Protein AF-A0A7T0FZI7-F1 (afdb_monomer_lite)

pLDDT: mean 76.84, std 19.92, range [39.0, 96.81]

Organism: NCBI:txid2705533

InterPro domains:
  IPR019251 Domain of unknown function DUF2231, transmembrane [PF09990] (32-148)

Structure (mmCIF, N/CA/C/O backbone):
data_AF-A0A7T0FZI7-F1
#
_entry.id   AF-A0A7T0FZI7-F1
#
loop_
_atom_site.group_PDB
_atom_site.id
_atom_site.type_symbol
_atom_site.label_atom_id
_atom_site.label_alt_id
_atom_site.label_comp_id
_atom_site.label_asym_id
_atom_site.label_entity_id
_atom_site.label_seq_id
_atom_site.pdbx_PDB_ins_code
_atom_site.Cartn_x
_atom_site.Cartn_y
_atom_site.Cartn_z
_atom_site.occupancy
_atom_site.B_iso_or_equiv
_atom_site.auth_seq_id
_atom_site.auth_comp_id
_atom_site.auth_asym_id
_atom_site.auth_atom_id
_atom_site.pdbx_PDB_model_num
ATOM 1 N N . MET A 1 1 ? 91.177 -6.922 -35.808 1.00 41.47 1 MET A N 1
ATOM 2 C CA . MET A 1 1 ? 90.555 -5.786 -35.100 1.00 41.47 1 MET A CA 1
ATOM 3 C C . MET A 1 1 ? 89.104 -5.708 -35.552 1.00 41.47 1 MET A C 1
ATOM 5 O O . MET A 1 1 ? 88.872 -5.479 -36.727 1.00 41.47 1 MET A O 1
ATOM 9 N N . ALA A 1 2 ? 88.187 -6.000 -34.623 1.00 39.00 2 ALA A N 1
ATOM 10 C CA . ALA A 1 2 ? 86.734 -5.785 -34.673 1.00 39.00 2 ALA A CA 1
A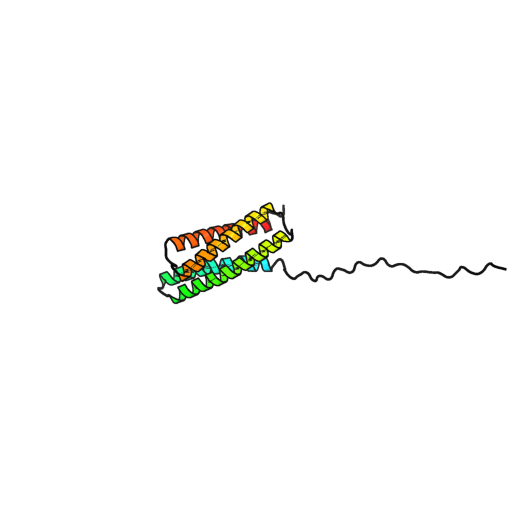TOM 11 C C . ALA A 1 2 ? 85.882 -6.551 -35.718 1.00 39.00 2 ALA A C 1
ATOM 13 O O . ALA A 1 2 ? 85.306 -5.962 -36.622 1.00 39.00 2 ALA A O 1
ATOM 14 N N . LEU A 1 3 ? 85.706 -7.858 -35.501 1.00 42.12 3 LEU A N 1
ATOM 15 C CA . LEU A 1 3 ? 84.497 -8.608 -35.887 1.00 42.12 3 LEU A CA 1
ATOM 16 C C . LEU A 1 3 ? 84.153 -9.563 -34.732 1.00 42.12 3 LEU A C 1
ATOM 18 O O . LEU A 1 3 ? 84.395 -10.761 -34.793 1.00 42.12 3 LEU A O 1
ATOM 22 N N . SER A 1 4 ? 83.722 -8.995 -33.609 1.00 49.00 4 SER A N 1
ATOM 23 C CA . SER A 1 4 ? 83.135 -9.716 -32.474 1.00 49.00 4 SER A CA 1
ATOM 24 C C . SER A 1 4 ? 82.637 -8.670 -31.489 1.00 49.00 4 SER A C 1
ATOM 26 O O . SER A 1 4 ? 83.467 -8.035 -30.847 1.00 49.00 4 SER A O 1
ATOM 28 N N . LEU A 1 5 ? 81.322 -8.428 -31.480 1.00 46.19 5 LEU A N 1
ATOM 29 C CA . LEU A 1 5 ? 80.504 -7.878 -30.386 1.00 46.19 5 LEU A CA 1
ATOM 30 C C . LEU A 1 5 ? 79.198 -7.324 -30.975 1.00 46.19 5 LEU A C 1
ATOM 32 O O . LEU A 1 5 ? 79.062 -6.117 -31.132 1.00 46.19 5 LEU A O 1
ATOM 36 N N . TYR A 1 6 ? 78.252 -8.202 -31.323 1.00 39.59 6 TYR A N 1
ATOM 37 C CA . TYR A 1 6 ? 76.817 -7.923 -31.137 1.00 39.59 6 TYR A CA 1
ATOM 38 C C . TYR A 1 6 ? 75.976 -9.195 -31.342 1.00 39.59 6 TYR A C 1
ATOM 40 O O . TYR A 1 6 ? 75.075 -9.263 -32.172 1.00 39.59 6 TYR A O 1
ATOM 48 N N . SER A 1 7 ? 76.312 -10.248 -30.601 1.00 42.75 7 SER A N 1
ATOM 49 C CA . SER A 1 7 ? 75.484 -11.448 -30.467 1.00 42.75 7 SER A CA 1
ATOM 50 C C . SER A 1 7 ? 75.156 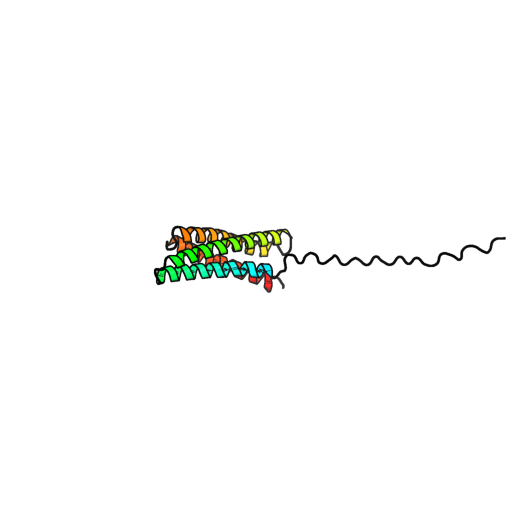-11.641 -28.992 1.00 42.75 7 SER A C 1
ATOM 52 O O . SER A 1 7 ? 75.619 -12.589 -28.372 1.00 42.75 7 SER A O 1
ATOM 54 N N . ASP A 1 8 ? 74.437 -10.683 -28.417 1.00 48.88 8 ASP A N 1
ATOM 55 C CA . ASP A 1 8 ? 73.781 -10.872 -27.127 1.00 48.88 8 ASP A CA 1
ATOM 56 C C . ASP A 1 8 ? 72.719 -9.787 -26.953 1.00 48.88 8 ASP A C 1
ATOM 58 O O . ASP A 1 8 ? 73.021 -8.677 -26.539 1.00 48.88 8 ASP A O 1
ATOM 62 N N . PHE A 1 9 ? 71.494 -10.071 -27.391 1.00 41.56 9 PHE A N 1
ATOM 63 C CA . PHE A 1 9 ? 70.263 -9.563 -26.772 1.00 41.56 9 PHE A CA 1
ATOM 64 C C . PHE A 1 9 ? 69.084 -10.345 -27.359 1.00 41.56 9 PHE A C 1
ATOM 66 O O . PHE A 1 9 ? 68.238 -9.855 -28.107 1.00 41.56 9 PHE A O 1
ATOM 73 N N . ALA A 1 10 ? 69.088 -11.641 -27.059 1.00 43.69 10 ALA A N 1
ATOM 74 C CA . ALA A 1 10 ? 67.935 -12.492 -27.252 1.00 43.69 10 ALA A CA 1
ATOM 75 C C . ALA A 1 10 ? 66.848 -12.111 -26.234 1.00 43.69 10 ALA A C 1
ATOM 77 O O . ALA A 1 10 ? 67.076 -12.135 -25.030 1.00 43.69 10 ALA A O 1
ATOM 78 N N . GLY A 1 11 ? 65.651 -11.821 -26.742 1.00 47.97 11 GLY A N 1
ATOM 79 C CA . GLY A 1 11 ? 64.399 -12.216 -26.102 1.00 47.97 11 GLY A CA 1
ATOM 80 C C . GLY A 1 11 ? 63.993 -11.490 -24.820 1.00 47.97 11 GLY A C 1
ATOM 81 O O . GLY A 1 11 ? 64.044 -12.064 -23.739 1.00 47.97 11 GLY A O 1
ATOM 82 N N . HIS A 1 12 ? 63.359 -10.328 -24.970 1.00 39.72 12 HIS A N 1
ATOM 83 C CA . HIS A 1 12 ? 62.251 -9.964 -24.087 1.00 39.72 12 HIS A CA 1
ATOM 84 C C . HIS A 1 12 ? 60.976 -9.803 -24.911 1.00 39.72 12 HIS A C 1
ATOM 86 O O . HIS A 1 12 ? 60.665 -8.742 -25.440 1.00 39.72 12 HIS A O 1
ATOM 92 N N . HIS A 1 13 ? 60.245 -10.914 -25.027 1.00 44.44 13 HIS A N 1
ATOM 93 C CA . HIS A 1 13 ? 58.829 -10.903 -25.361 1.00 44.44 13 HIS A CA 1
ATOM 94 C C . HIS A 1 13 ? 58.096 -10.055 -24.316 1.00 44.44 13 HIS A C 1
ATOM 96 O O . HIS A 1 13 ? 57.890 -10.504 -23.186 1.00 44.44 13 HIS A O 1
ATOM 102 N N . GLU A 1 14 ? 57.663 -8.853 -24.689 1.00 42.94 14 GLU A N 1
ATOM 103 C CA . GLU A 1 14 ? 56.543 -8.217 -24.005 1.00 42.94 14 GLU A CA 1
ATOM 104 C C . GLU A 1 14 ? 55.319 -9.108 -24.227 1.00 42.94 14 GLU A C 1
ATOM 106 O O . GLU A 1 14 ? 54.706 -9.136 -25.294 1.00 42.94 14 GLU A O 1
ATOM 111 N N . LYS A 1 15 ? 54.994 -9.914 -23.213 1.00 42.97 15 LYS A N 1
ATOM 112 C CA . LYS A 1 15 ? 53.688 -10.558 -23.138 1.00 42.97 15 LYS A CA 1
ATOM 113 C C . LYS A 1 15 ? 52.636 -9.443 -23.156 1.00 42.97 15 LYS A C 1
ATOM 115 O O . LYS A 1 15 ? 52.750 -8.526 -22.338 1.00 42.97 15 LYS A O 1
ATOM 120 N N . PRO A 1 16 ? 51.602 -9.519 -24.011 1.00 42.03 16 PRO A N 1
ATOM 121 C CA . PRO A 1 16 ? 50.469 -8.616 -23.890 1.00 42.03 16 PRO A CA 1
ATOM 122 C C . PRO A 1 16 ? 49.928 -8.732 -22.464 1.00 42.03 16 PRO A C 1
ATOM 124 O O . PRO A 1 16 ? 49.753 -9.846 -21.956 1.00 42.03 16 PRO A O 1
ATOM 127 N N . ARG A 1 17 ? 49.714 -7.590 -21.795 1.00 44.41 17 ARG A N 1
ATOM 128 C CA . ARG A 1 17 ? 48.989 -7.550 -20.522 1.00 44.41 17 ARG A CA 1
ATOM 129 C C . ARG A 1 17 ? 47.646 -8.214 -20.768 1.00 44.41 17 ARG A C 1
ATOM 131 O O . ARG A 1 17 ? 46.771 -7.628 -21.393 1.00 44.41 17 ARG A O 1
ATOM 138 N N . THR A 1 18 ? 47.501 -9.439 -20.282 1.00 46.62 18 THR A N 1
ATOM 139 C CA . THR A 1 18 ? 46.200 -10.039 -20.043 1.00 46.62 18 THR A CA 1
ATOM 140 C C . THR A 1 18 ? 45.452 -9.066 -19.154 1.00 46.62 18 THR A C 1
ATOM 142 O O . THR A 1 18 ? 45.854 -8.848 -18.007 1.00 46.62 18 THR A O 1
ATOM 145 N N . GLU A 1 19 ? 44.432 -8.435 -19.727 1.00 50.03 19 GLU A N 1
ATOM 146 C CA . GLU A 1 19 ? 43.397 -7.722 -19.002 1.00 50.03 19 GLU A CA 1
ATOM 147 C C . GLU A 1 19 ? 43.043 -8.571 -17.786 1.00 50.03 19 GLU A C 1
ATOM 149 O O . GLU A 1 19 ? 42.631 -9.728 -17.909 1.00 50.03 19 GLU A O 1
ATOM 154 N N . GLN A 1 20 ? 43.314 -8.039 -16.595 1.00 45.50 20 GLN A N 1
ATOM 155 C CA . GLN A 1 20 ? 42.810 -8.677 -15.397 1.00 45.50 20 GLN A CA 1
ATOM 156 C C . GLN A 1 20 ? 41.291 -8.725 -15.551 1.00 45.50 20 GLN A C 1
ATOM 158 O O . GLN A 1 20 ? 40.695 -7.675 -15.811 1.00 45.50 20 GLN A O 1
ATOM 163 N N . PRO A 1 21 ? 40.647 -9.898 -15.419 1.00 45.91 21 PRO A N 1
ATOM 164 C CA . PRO A 1 21 ? 39.203 -9.928 -15.359 1.00 45.91 21 PRO A CA 1
ATOM 165 C C . PRO A 1 21 ? 38.828 -9.065 -14.163 1.00 45.91 21 PRO A C 1
ATOM 167 O O . PRO A 1 21 ? 39.213 -9.369 -13.032 1.00 45.91 21 PRO A O 1
ATOM 170 N N . VAL A 1 22 ? 38.146 -7.953 -14.438 1.00 51.84 22 VAL A N 1
ATOM 171 C CA . VAL A 1 22 ? 37.553 -7.092 -13.421 1.00 51.84 22 VAL A CA 1
ATOM 172 C C . VAL A 1 22 ? 36.851 -8.026 -12.447 1.00 51.84 22 VAL A C 1
ATOM 174 O O . VAL A 1 22 ? 35.917 -8.741 -12.821 1.00 51.84 22 VAL A O 1
ATOM 177 N N . SER A 1 23 ? 37.393 -8.102 -11.228 1.00 45.41 23 SER A N 1
ATOM 178 C CA . SER A 1 23 ? 36.831 -8.913 -10.160 1.00 45.41 23 SER A CA 1
ATOM 179 C C . SER A 1 23 ? 35.350 -8.594 -10.096 1.00 45.41 23 SER A C 1
ATOM 181 O O . SER A 1 23 ? 34.965 -7.429 -10.002 1.00 45.41 23 SER A O 1
ATOM 183 N N . LYS A 1 24 ? 34.542 -9.649 -10.193 1.00 49.59 24 LYS A N 1
ATOM 184 C CA . LYS A 1 24 ? 33.077 -9.695 -10.240 1.00 49.59 24 LYS A CA 1
ATOM 185 C C . LYS A 1 24 ? 32.445 -9.208 -8.923 1.00 49.59 24 LYS A C 1
ATOM 187 O O . LYS A 1 24 ? 31.509 -9.808 -8.408 1.00 49.59 24 LYS A O 1
ATOM 192 N N . THR A 1 25 ? 32.949 -8.121 -8.352 1.00 49.12 25 THR A N 1
ATOM 193 C CA . THR A 1 25 ? 32.514 -7.507 -7.095 1.00 49.12 25 THR A CA 1
ATOM 194 C C . THR A 1 25 ? 31.323 -6.570 -7.323 1.00 49.12 25 THR A C 1
ATOM 196 O O . THR A 1 25 ? 31.191 -5.534 -6.684 1.00 49.12 25 THR A O 1
ATOM 199 N N . GLN A 1 26 ? 30.424 -6.933 -8.239 1.00 43.88 26 GLN A N 1
ATOM 200 C CA . GLN A 1 26 ? 29.155 -6.233 -8.428 1.00 43.88 26 GLN A CA 1
ATOM 201 C C . GLN A 1 26 ? 28.023 -7.230 -8.715 1.00 43.88 26 GLN A C 1
ATOM 203 O O . GLN A 1 26 ? 27.242 -7.094 -9.644 1.00 43.88 26 GLN A O 1
ATOM 208 N N . MET A 1 27 ? 27.933 -8.265 -7.877 1.00 44.81 27 MET A N 1
ATOM 209 C CA . MET A 1 27 ? 26.693 -9.014 -7.635 1.00 44.81 27 MET A CA 1
ATOM 210 C C . MET A 1 27 ? 26.096 -8.593 -6.280 1.00 44.81 27 MET A C 1
ATOM 212 O O . MET A 1 27 ? 25.801 -9.437 -5.443 1.00 44.81 27 MET A O 1
ATOM 216 N N . ILE A 1 28 ? 25.971 -7.284 -6.024 1.00 44.28 28 ILE A N 1
ATOM 217 C CA . ILE A 1 28 ? 25.387 -6.742 -4.772 1.00 44.28 28 ILE A CA 1
ATOM 218 C C . ILE A 1 28 ? 23.975 -6.161 -5.005 1.00 44.28 28 ILE A C 1
ATOM 220 O O . ILE A 1 28 ? 23.411 -5.471 -4.167 1.00 44.28 28 ILE A O 1
ATOM 224 N N . SER A 1 29 ? 23.354 -6.488 -6.135 1.00 42.75 29 SER A N 1
ATOM 225 C CA . SER A 1 29 ? 21.906 -6.374 -6.331 1.00 42.75 29 SER A CA 1
ATOM 226 C C . SER A 1 29 ? 21.498 -7.304 -7.465 1.00 42.75 29 SER A C 1
ATOM 228 O O . SER A 1 29 ? 21.265 -6.921 -8.607 1.00 42.75 29 SER A O 1
ATOM 230 N N . THR A 1 30 ? 21.480 -8.590 -7.140 1.00 45.41 30 THR A N 1
ATOM 231 C CA . THR A 1 30 ? 20.984 -9.652 -8.005 1.00 45.41 30 THR A CA 1
ATOM 232 C C . THR A 1 30 ? 19.597 -9.261 -8.555 1.00 45.41 30 THR A C 1
ATOM 234 O O . THR A 1 30 ? 18.744 -8.839 -7.765 1.00 45.41 30 THR A O 1
ATOM 237 N N . PRO A 1 31 ? 19.305 -9.470 -9.855 1.00 49.62 31 PRO A N 1
ATOM 238 C CA . PRO A 1 31 ? 17.972 -9.291 -10.456 1.00 49.62 31 PRO A CA 1
ATOM 239 C C . PRO A 1 31 ? 16.843 -10.077 -9.759 1.00 49.62 31 PRO A C 1
ATOM 241 O O . PRO A 1 31 ? 15.678 -9.944 -10.114 1.00 49.62 31 PRO A O 1
ATOM 244 N N . SER A 1 32 ? 17.178 -10.907 -8.768 1.00 48.69 32 SER A N 1
ATOM 245 C CA . SER A 1 32 ? 16.279 -11.710 -7.945 1.00 48.69 32 SER A CA 1
ATOM 246 C C . SER A 1 32 ? 15.759 -11.023 -6.672 1.00 48.69 32 SER A C 1
ATOM 248 O O . SER A 1 32 ? 14.775 -11.506 -6.114 1.00 48.69 32 SER A O 1
ATOM 250 N N . LEU A 1 33 ? 16.323 -9.892 -6.222 1.00 53.38 33 LEU A N 1
ATOM 251 C CA . LEU A 1 33 ? 15.760 -9.140 -5.081 1.00 53.38 33 LEU A CA 1
ATOM 252 C C . LEU A 1 33 ? 14.547 -8.285 -5.480 1.00 53.38 33 LEU A C 1
ATOM 254 O O . LEU A 1 33 ? 13.596 -8.164 -4.709 1.00 53.38 33 LEU A O 1
ATOM 258 N N . HIS A 1 34 ? 14.541 -7.733 -6.695 1.00 53.56 34 HIS A N 1
ATOM 259 C CA . HIS A 1 34 ? 13.473 -6.850 -7.174 1.00 53.56 34 HIS A CA 1
ATOM 260 C C . HIS A 1 34 ? 12.102 -7.557 -7.305 1.00 53.56 34 HIS A C 1
ATOM 262 O O . HIS A 1 34 ? 11.103 -7.000 -6.843 1.00 53.56 34 HIS A O 1
ATOM 268 N N . PRO A 1 35 ? 12.013 -8.817 -7.792 1.00 55.22 35 PRO A N 1
ATOM 269 C CA . PRO A 1 35 ? 10.777 -9.593 -7.727 1.00 55.22 35 PRO A CA 1
ATOM 270 C C . PRO A 1 35 ? 10.328 -9.851 -6.283 1.00 55.22 35 PRO A C 1
ATOM 272 O O . PRO A 1 35 ? 9.139 -9.745 -5.994 1.00 55.22 35 PRO A O 1
ATOM 275 N N . PHE A 1 36 ? 11.252 -10.133 -5.358 1.00 54.12 36 PHE A N 1
ATOM 276 C CA . PHE A 1 36 ? 10.911 -10.424 -3.961 1.00 54.12 36 PHE A CA 1
ATOM 277 C C . PHE A 1 36 ? 10.291 -9.203 -3.261 1.00 54.12 36 PHE A C 1
ATOM 279 O O . PHE A 1 36 ? 9.242 -9.316 -2.625 1.00 54.12 36 PHE A O 1
ATOM 286 N N . PHE A 1 37 ? 10.865 -8.013 -3.468 1.00 57.78 37 PHE A N 1
ATOM 287 C CA . PHE A 1 37 ? 10.313 -6.755 -2.953 1.00 57.78 37 PHE A CA 1
ATOM 288 C C . PHE A 1 37 ? 9.047 -6.282 -3.670 1.00 57.78 37 PHE A C 1
ATOM 290 O O . PHE A 1 37 ? 8.317 -5.481 -3.104 1.00 57.78 37 PHE A O 1
ATOM 297 N N . SER A 1 38 ? 8.750 -6.783 -4.869 1.00 62.56 38 SER A N 1
ATOM 298 C CA . SER A 1 38 ? 7.532 -6.406 -5.601 1.00 62.56 38 SER A CA 1
ATOM 299 C C . SER A 1 38 ? 6.319 -7.258 -5.209 1.00 62.56 38 SER A C 1
ATOM 301 O O . SER A 1 38 ? 5.199 -6.756 -5.142 1.00 62.56 38 SER A O 1
ATOM 303 N N . HIS A 1 39 ? 6.519 -8.542 -4.891 1.00 71.25 39 HIS A N 1
ATOM 304 C CA . HIS A 1 39 ? 5.426 -9.443 -4.490 1.00 71.25 39 HIS A CA 1
ATOM 305 C C . HIS A 1 39 ? 5.087 -9.335 -2.997 1.00 71.25 39 HIS A C 1
ATOM 307 O O . HIS A 1 39 ? 3.949 -9.577 -2.593 1.00 71.25 39 HIS A O 1
ATOM 313 N N . PHE A 1 40 ? 6.061 -8.958 -2.166 1.00 81.06 40 PHE A N 1
ATOM 314 C CA . PHE A 1 40 ? 5.887 -8.880 -0.718 1.00 81.06 40 PHE A CA 1
ATOM 315 C C . PHE A 1 40 ? 4.874 -7.801 -0.265 1.00 81.06 40 PHE A C 1
ATOM 317 O O . PHE A 1 40 ? 3.966 -8.142 0.498 1.00 81.06 40 PHE A O 1
ATOM 324 N N . PRO A 1 41 ? 4.905 -6.550 -0.772 1.00 82.50 41 PRO A N 1
ATOM 325 C CA . PRO A 1 41 ? 3.863 -5.561 -0.495 1.00 82.50 41 PRO A CA 1
ATOM 326 C C . PRO A 1 41 ? 2.485 -6.000 -0.988 1.00 82.50 41 PRO A C 1
ATOM 328 O O . PRO A 1 41 ? 1.485 -5.756 -0.317 1.00 82.50 41 PRO A O 1
ATOM 331 N N . LEU A 1 42 ? 2.440 -6.703 -2.126 1.00 86.00 42 LEU A N 1
ATOM 332 C CA . LEU A 1 42 ? 1.215 -7.255 -2.703 1.00 86.00 42 LEU A CA 1
ATOM 333 C C . LEU A 1 42 ? 0.509 -8.188 -1.716 1.00 86.00 42 LEU A C 1
ATOM 335 O O . LEU A 1 42 ? -0.671 -8.023 -1.397 1.00 86.00 42 LEU A O 1
ATOM 339 N N . ALA A 1 43 ? 1.270 -9.161 -1.215 1.00 89.19 43 ALA A N 1
ATOM 340 C CA . ALA A 1 43 ? 0.783 -10.169 -0.291 1.00 89.19 43 ALA A CA 1
ATOM 341 C C . ALA A 1 43 ? 0.345 -9.538 1.036 1.00 89.19 43 ALA A C 1
ATOM 343 O O . ALA A 1 43 ? -0.703 -9.899 1.576 1.00 89.19 43 ALA A O 1
ATOM 344 N N . LEU A 1 44 ? 1.105 -8.562 1.540 1.00 91.56 44 LEU A N 1
ATOM 345 C CA . LEU A 1 44 ? 0.769 -7.849 2.771 1.00 91.56 44 LEU A CA 1
ATOM 346 C C . LEU A 1 44 ? -0.494 -6.998 2.626 1.00 91.56 44 LEU A C 1
ATOM 348 O O . LEU A 1 44 ? -1.312 -6.984 3.550 1.00 91.56 44 LEU A O 1
ATOM 352 N N . PHE A 1 45 ? -0.701 -6.351 1.477 1.00 93.06 45 PHE A N 1
ATOM 353 C CA . PHE A 1 45 ? -1.908 -5.566 1.230 1.00 93.06 45 PHE A CA 1
ATOM 354 C C . PHE A 1 45 ? -3.149 -6.456 1.182 1.00 93.06 45 PHE A C 1
ATOM 356 O O . PHE A 1 45 ? -4.108 -6.233 1.925 1.00 93.06 45 PHE A O 1
ATOM 363 N N . ILE A 1 46 ? -3.112 -7.511 0.362 1.00 93.12 46 ILE A N 1
ATOM 364 C CA . ILE A 1 46 ? -4.223 -8.464 0.232 1.00 93.12 46 ILE A CA 1
ATOM 365 C C . ILE A 1 46 ? -4.493 -9.142 1.581 1.00 93.12 46 ILE A C 1
ATOM 367 O O . ILE A 1 46 ? -5.643 -9.208 2.022 1.00 93.12 46 ILE A O 1
ATOM 371 N N . GLY A 1 47 ? -3.443 -9.572 2.284 1.00 93.62 47 GLY A N 1
ATOM 372 C CA . GLY A 1 47 ? -3.549 -10.130 3.630 1.00 93.62 47 GLY A CA 1
ATOM 373 C C . GLY A 1 47 ? -4.190 -9.154 4.620 1.00 93.62 47 GLY A C 1
ATOM 374 O O . GLY A 1 47 ? -5.067 -9.549 5.386 1.00 93.62 47 GLY A O 1
ATOM 375 N N . GLY A 1 48 ? -3.821 -7.870 4.577 1.00 93.50 48 GLY A N 1
ATOM 376 C CA . GLY A 1 48 ? -4.437 -6.814 5.386 1.00 93.50 48 GLY A CA 1
ATOM 377 C C . GLY A 1 48 ? -5.939 -6.658 5.119 1.00 93.50 48 GLY A C 1
ATOM 378 O O . GLY A 1 48 ? -6.733 -6.600 6.061 1.00 93.50 48 GLY A O 1
ATOM 379 N N . ILE A 1 49 ? -6.361 -6.678 3.851 1.00 94.94 49 ILE A N 1
ATOM 380 C CA . ILE A 1 49 ? -7.783 -6.619 3.471 1.00 94.94 49 ILE A CA 1
ATOM 381 C C . ILE A 1 49 ? -8.551 -7.846 3.974 1.00 94.94 49 ILE A C 1
ATOM 383 O O . ILE A 1 49 ? -9.630 -7.702 4.556 1.00 94.94 49 ILE A O 1
ATOM 387 N N . VAL A 1 50 ? -7.989 -9.046 3.808 1.00 95.06 50 VAL A N 1
ATOM 388 C CA . VAL A 1 50 ? -8.592 -10.291 4.310 1.00 95.06 50 VAL A CA 1
ATOM 389 C C . VAL A 1 50 ? -8.731 -10.249 5.832 1.00 95.06 50 VAL A C 1
ATOM 391 O O . VAL A 1 50 ? -9.786 -10.603 6.363 1.00 95.06 50 VAL A O 1
ATOM 394 N N . LEU A 1 51 ? -7.716 -9.762 6.548 1.00 94.75 51 LEU A N 1
ATOM 395 C CA . LEU A 1 51 ? -7.766 -9.610 8.002 1.00 94.75 51 LEU A CA 1
ATOM 396 C C . LEU A 1 51 ? -8.815 -8.582 8.446 1.00 94.75 51 LEU A C 1
ATOM 398 O O . LEU A 1 51 ? -9.549 -8.861 9.394 1.00 94.75 51 LEU A O 1
ATOM 402 N N . LEU A 1 52 ? -8.962 -7.445 7.753 1.00 93.31 52 LEU A N 1
ATOM 403 C CA . LEU A 1 52 ? -10.050 -6.491 8.018 1.00 93.31 52 LEU A CA 1
ATOM 404 C C . LEU A 1 52 ? -11.427 -7.124 7.787 1.00 93.31 52 LEU A C 1
ATOM 406 O O . LEU A 1 52 ? -12.343 -6.940 8.594 1.00 93.31 52 LEU A O 1
ATOM 410 N N . PHE A 1 53 ? -11.577 -7.902 6.715 1.00 93.12 53 PHE A N 1
ATOM 411 C CA . PHE A 1 53 ? -12.821 -8.608 6.424 1.00 93.12 53 PHE A CA 1
ATOM 412 C C . PHE A 1 53 ? -13.155 -9.641 7.510 1.00 93.12 53 PHE A C 1
ATOM 414 O O . PHE A 1 53 ? -14.272 -9.653 8.033 1.00 93.12 53 PHE A O 1
ATOM 421 N N . LEU A 1 54 ? -12.182 -10.465 7.912 1.00 92.56 54 LEU A N 1
ATOM 422 C CA . LEU A 1 54 ? -12.346 -11.445 8.988 1.00 92.56 54 LEU A CA 1
ATOM 423 C C . LEU A 1 54 ? -12.563 -10.780 10.349 1.00 92.56 54 LEU A C 1
ATOM 425 O O . LEU A 1 54 ? -13.331 -11.301 11.158 1.00 92.56 54 LEU A O 1
ATOM 429 N N . SER A 1 55 ? -11.932 -9.632 10.604 1.00 93.50 55 SER A N 1
ATOM 430 C CA . SER A 1 55 ? -12.154 -8.844 11.817 1.00 93.50 55 SER A CA 1
ATOM 431 C C . SER A 1 55 ? -13.607 -8.396 11.918 1.00 93.50 55 SER A C 1
ATOM 433 O O . SER A 1 55 ? -14.226 -8.588 12.965 1.00 93.50 55 SER A O 1
ATOM 435 N N . LYS A 1 56 ? -14.173 -7.882 10.817 1.00 91.12 56 LYS A N 1
ATOM 436 C CA . LYS A 1 56 ? -15.581 -7.480 10.749 1.00 91.12 56 LYS A CA 1
ATOM 437 C C . LYS A 1 56 ? -16.534 -8.673 10.850 1.00 91.12 56 LYS A C 1
ATOM 439 O O . LYS A 1 56 ? -17.525 -8.584 11.562 1.00 91.12 56 LYS A O 1
ATOM 444 N N . LYS A 1 57 ? -16.245 -9.778 10.155 1.00 93.06 57 LYS A N 1
ATOM 445 C CA . LYS A 1 57 ? -17.106 -10.973 10.140 1.00 93.06 57 LYS A CA 1
ATOM 446 C C . LYS A 1 57 ? -17.156 -11.675 11.498 1.00 93.06 57 LYS A C 1
ATOM 448 O O . LYS A 1 57 ? -18.215 -12.131 11.907 1.00 93.06 57 LYS A O 1
ATOM 453 N N . ASN A 1 58 ? -16.016 -11.771 12.180 1.00 91.62 58 ASN A N 1
ATOM 454 C CA . ASN A 1 58 ? -15.892 -12.517 13.433 1.00 91.62 58 ASN A CA 1
ATOM 455 C C . ASN A 1 58 ? -15.961 -11.620 14.680 1.00 91.62 58 ASN A C 1
ATOM 457 O O . ASN A 1 58 ? -15.770 -12.122 15.784 1.00 91.62 58 ASN A O 1
ATOM 461 N N . SER A 1 59 ? -16.157 -10.306 14.517 1.00 88.75 59 SER A N 1
ATOM 462 C CA . SER A 1 59 ? -16.137 -9.309 15.599 1.00 88.75 59 SER A CA 1
ATOM 463 C C . SER A 1 59 ? -14.882 -9.384 16.485 1.00 88.75 59 SER A C 1
ATOM 465 O O . SER A 1 59 ? -14.935 -9.125 17.685 1.00 88.75 59 SER A O 1
ATOM 467 N N . LYS A 1 60 ? -13.731 -9.749 15.899 1.00 90.00 60 LYS A N 1
ATOM 468 C CA . LYS A 1 60 ? -12.451 -9.893 16.613 1.00 90.00 60 LYS A CA 1
ATOM 469 C C . LYS A 1 60 ? -11.583 -8.650 16.382 1.00 90.00 60 LYS A C 1
ATOM 471 O O . LYS A 1 60 ? -10.981 -8.543 15.307 1.00 90.00 60 LYS A O 1
ATOM 476 N N . PRO A 1 61 ? -11.461 -7.727 17.357 1.00 88.12 61 PRO A N 1
ATOM 477 C CA . PRO A 1 61 ? -10.686 -6.494 17.189 1.00 88.12 61 PRO A CA 1
ATOM 478 C C . PRO A 1 61 ? -9.180 -6.747 17.030 1.00 88.12 61 PRO A C 1
ATOM 480 O O . PRO A 1 61 ? -8.505 -5.983 16.348 1.00 88.12 61 PRO A O 1
ATOM 483 N N . VAL A 1 62 ? -8.662 -7.858 17.569 1.00 92.81 62 VAL A N 1
ATOM 484 C CA . VAL A 1 62 ? -7.254 -8.272 17.408 1.00 92.81 62 VAL A CA 1
ATOM 485 C C . VAL A 1 62 ? -6.871 -8.423 15.930 1.00 92.81 62 VAL A C 1
ATOM 487 O O . VAL A 1 62 ? -5.791 -8.001 15.525 1.00 92.81 62 VAL A O 1
ATOM 490 N N . LEU A 1 63 ? -7.781 -8.942 15.095 1.00 92.00 63 LEU A N 1
ATOM 491 C CA . LEU A 1 63 ? -7.542 -9.090 13.655 1.00 92.00 63 LEU A CA 1
ATOM 492 C C . LEU A 1 63 ? -7.462 -7.739 12.931 1.00 92.00 63 LEU A C 1
ATOM 494 O O . LEU A 1 63 ? -6.752 -7.631 11.936 1.00 92.00 63 LEU A O 1
ATOM 498 N N . ALA A 1 64 ? -8.134 -6.699 13.437 1.00 91.56 64 ALA A N 1
ATOM 499 C CA . ALA A 1 64 ? -7.997 -5.354 12.885 1.00 91.56 64 ALA A CA 1
ATOM 500 C C . ALA A 1 64 ? -6.607 -4.778 13.181 1.00 91.56 64 ALA A C 1
ATOM 502 O O . ALA A 1 64 ? -6.010 -4.165 12.304 1.00 91.56 64 ALA A O 1
ATOM 503 N N . GLY A 1 65 ? -6.077 -5.011 14.387 1.00 91.69 65 GLY A N 1
ATOM 504 C CA . GLY A 1 65 ? -4.708 -4.621 14.736 1.00 91.69 65 GLY A CA 1
ATOM 505 C C . GLY A 1 65 ? -3.666 -5.336 13.872 1.00 91.69 65 GLY A C 1
ATOM 506 O O . GLY A 1 65 ? -2.760 -4.694 13.347 1.00 91.69 65 GLY A O 1
ATOM 507 N N . ALA A 1 66 ? -3.844 -6.642 13.646 1.00 94.19 66 ALA A N 1
ATOM 508 C CA . ALA A 1 66 ? -2.995 -7.411 12.736 1.00 94.19 66 ALA A CA 1
ATOM 509 C C . ALA A 1 66 ? -3.067 -6.888 11.290 1.00 94.19 66 ALA A C 1
ATOM 511 O O . ALA A 1 66 ? -2.038 -6.766 10.630 1.00 94.19 66 ALA A O 1
ATOM 512 N N . ALA A 1 67 ? -4.260 -6.516 10.810 1.00 93.94 67 ALA A N 1
ATOM 513 C CA . ALA A 1 67 ? -4.420 -5.906 9.492 1.00 93.94 67 ALA A CA 1
ATOM 514 C C . ALA A 1 67 ? -3.661 -4.577 9.370 1.00 93.94 67 ALA A C 1
ATOM 516 O O . ALA A 1 67 ? -2.959 -4.356 8.387 1.00 93.94 67 ALA A O 1
ATOM 517 N N . SER A 1 68 ? -3.766 -3.710 10.380 1.00 94.44 68 SER A N 1
ATOM 518 C CA . SER A 1 68 ? -3.050 -2.433 10.418 1.00 94.44 68 SER A CA 1
ATOM 519 C C . SER A 1 68 ? -1.531 -2.609 10.443 1.00 94.44 68 SER A C 1
ATOM 521 O O . SER A 1 68 ? -0.826 -1.900 9.727 1.00 94.44 68 SER A O 1
ATOM 523 N N . LEU A 1 69 ? -1.016 -3.592 11.190 1.00 94.94 69 LEU A N 1
ATOM 524 C CA . LEU A 1 69 ? 0.408 -3.937 11.144 1.00 94.94 69 LEU A CA 1
ATOM 525 C C . LEU A 1 69 ? 0.829 -4.460 9.766 1.00 94.94 69 LEU A C 1
ATOM 527 O O . LEU A 1 69 ? 1.866 -4.036 9.258 1.00 94.94 69 LEU A O 1
ATOM 531 N N . ASN A 1 70 ? 0.016 -5.307 9.129 1.00 94.56 70 ASN A N 1
ATOM 532 C CA . ASN A 1 70 ? 0.268 -5.754 7.757 1.00 94.56 70 ASN A CA 1
ATOM 533 C C . ASN A 1 70 ? 0.345 -4.578 6.778 1.00 94.56 70 ASN A C 1
ATOM 535 O O . ASN A 1 70 ? 1.244 -4.543 5.937 1.00 94.56 70 ASN A O 1
ATOM 539 N N . PHE A 1 71 ? -0.553 -3.595 6.899 1.00 94.56 71 PHE A N 1
ATOM 540 C CA . PHE A 1 71 ? -0.471 -2.392 6.076 1.00 94.56 71 PHE A CA 1
ATOM 541 C C . PHE A 1 71 ? 0.811 -1.598 6.354 1.00 94.56 71 PHE A C 1
ATOM 543 O O . PHE A 1 71 ? 1.489 -1.209 5.411 1.00 94.56 71 PHE A O 1
ATOM 550 N N . THR A 1 72 ? 1.224 -1.445 7.610 1.00 95.31 72 THR A N 1
ATOM 551 C CA . THR A 1 72 ? 2.487 -0.767 7.946 1.00 95.31 72 THR A CA 1
ATOM 552 C C . THR A 1 72 ? 3.708 -1.458 7.328 1.00 95.31 72 THR A C 1
ATOM 554 O O . THR A 1 72 ? 4.534 -0.797 6.696 1.00 95.31 72 THR A O 1
ATOM 557 N N . PHE A 1 73 ? 3.820 -2.785 7.444 1.00 93.88 73 PHE A N 1
ATOM 558 C CA . PHE A 1 73 ? 4.932 -3.522 6.833 1.00 93.88 73 PHE A CA 1
ATOM 559 C C . PHE A 1 73 ? 4.899 -3.466 5.306 1.00 93.88 73 PHE A C 1
ATOM 561 O O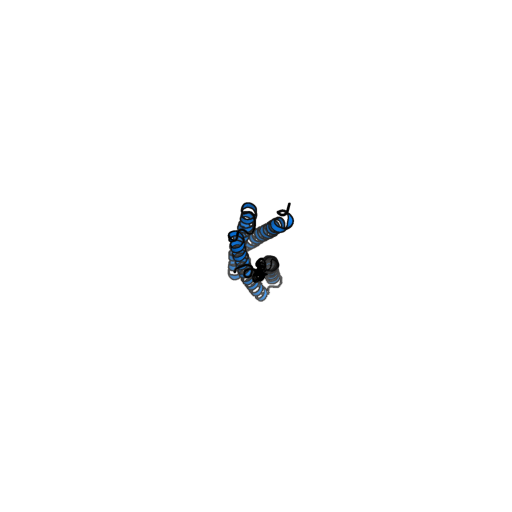 . PHE A 1 73 ? 5.943 -3.317 4.672 1.00 93.88 73 PHE A O 1
ATOM 568 N N . GLY A 1 74 ? 3.710 -3.542 4.710 1.00 93.00 74 GLY A N 1
ATOM 569 C CA . GLY A 1 74 ? 3.576 -3.449 3.262 1.00 93.00 74 GLY A CA 1
ATOM 570 C C . GLY A 1 74 ? 3.868 -2.046 2.731 1.00 93.00 74 GLY A C 1
ATOM 571 O O . GLY A 1 74 ? 4.465 -1.924 1.664 1.00 93.00 74 GLY A O 1
ATOM 572 N N . LEU A 1 75 ? 3.561 -0.995 3.497 1.00 93.75 75 LEU A N 1
ATOM 573 C CA . LEU A 1 75 ? 3.960 0.377 3.185 1.00 93.75 75 LEU A CA 1
ATOM 574 C C . LEU A 1 75 ? 5.486 0.530 3.207 1.00 93.75 75 LEU A C 1
ATOM 576 O O . LEU A 1 75 ? 6.056 1.069 2.263 1.00 93.75 75 LEU A O 1
ATOM 580 N N . LEU A 1 76 ? 6.150 0.019 4.247 1.00 92.81 76 LEU A N 1
ATOM 581 C CA . LEU A 1 76 ? 7.615 0.008 4.346 1.00 92.81 76 LEU A CA 1
ATOM 582 C C . LEU A 1 76 ? 8.257 -0.719 3.159 1.00 92.81 76 LEU A C 1
ATOM 584 O O . LEU A 1 76 ? 9.162 -0.187 2.519 1.00 92.81 76 LEU A O 1
ATOM 588 N N . ALA A 1 77 ? 7.754 -1.909 2.828 1.00 90.19 77 ALA A N 1
ATOM 589 C CA . ALA A 1 77 ? 8.246 -2.682 1.695 1.00 90.19 77 ALA A CA 1
ATOM 590 C C . ALA A 1 77 ? 8.007 -1.962 0.356 1.00 90.19 77 ALA A C 1
ATOM 592 O O . ALA A 1 77 ? 8.903 -1.921 -0.484 1.00 90.19 77 ALA A O 1
ATOM 593 N N . THR A 1 78 ? 6.837 -1.341 0.183 1.00 90.00 78 THR A N 1
ATOM 594 C CA . THR A 1 78 ? 6.515 -0.526 -0.997 1.00 90.00 78 THR A CA 1
ATOM 595 C C . THR A 1 78 ? 7.467 0.655 -1.134 1.00 90.00 78 THR A C 1
ATOM 597 O O . THR A 1 78 ? 7.985 0.900 -2.218 1.00 90.00 78 THR A O 1
ATOM 600 N N . ALA A 1 79 ? 7.729 1.379 -0.044 1.00 90.25 79 ALA A N 1
ATOM 601 C CA . ALA A 1 79 ? 8.634 2.522 -0.059 1.00 90.25 79 ALA A CA 1
ATOM 602 C C . ALA A 1 79 ? 10.051 2.105 -0.483 1.00 90.25 79 ALA A C 1
ATOM 604 O O . ALA A 1 79 ? 10.653 2.755 -1.335 1.00 90.25 79 ALA A O 1
ATOM 605 N N . LEU A 1 80 ? 10.557 0.982 0.039 1.00 87.75 80 LEU A N 1
ATOM 606 C CA . LEU A 1 80 ? 11.845 0.425 -0.383 1.00 87.75 80 LEU A CA 1
ATOM 607 C C . LEU A 1 80 ? 11.838 0.003 -1.861 1.00 87.75 80 LEU A C 1
ATOM 609 O O . LEU A 1 80 ? 12.805 0.269 -2.575 1.00 87.75 80 LEU A O 1
ATOM 613 N N . ALA A 1 81 ? 10.756 -0.611 -2.344 1.00 84.12 81 ALA A N 1
ATOM 614 C CA . ALA A 1 81 ? 10.619 -0.999 -3.747 1.00 84.12 81 ALA A CA 1
ATOM 615 C C . ALA A 1 81 ? 10.632 0.220 -4.688 1.00 84.12 81 ALA A C 1
ATOM 617 O O . ALA A 1 81 ? 11.348 0.214 -5.686 1.00 84.12 81 ALA A O 1
ATOM 618 N N . VAL A 1 82 ? 9.916 1.295 -4.339 1.00 85.44 82 VAL A N 1
ATOM 619 C CA . VAL A 1 82 ? 9.901 2.541 -5.123 1.00 85.44 82 VAL A CA 1
ATOM 620 C C . VAL A 1 82 ? 11.278 3.208 -5.126 1.00 85.44 82 VAL A C 1
ATOM 622 O O . VAL A 1 82 ? 11.782 3.539 -6.195 1.00 85.44 82 VAL A O 1
ATOM 625 N N . LEU A 1 83 ? 11.928 3.345 -3.964 1.00 84.19 83 LEU A N 1
ATOM 626 C CA . LEU A 1 83 ? 13.262 3.955 -3.870 1.00 84.19 83 LEU A CA 1
ATOM 627 C C . LEU A 1 83 ? 14.315 3.172 -4.663 1.00 84.19 83 LEU A C 1
ATOM 629 O O . LEU A 1 83 ? 15.121 3.759 -5.382 1.00 84.19 83 LEU A O 1
ATOM 633 N N . THR A 1 84 ? 14.302 1.842 -4.557 1.00 79.12 84 THR A N 1
ATOM 634 C CA . THR A 1 84 ? 15.233 0.991 -5.314 1.00 79.12 84 THR A CA 1
ATOM 635 C C . THR A 1 84 ? 14.935 1.000 -6.813 1.00 79.12 84 THR A C 1
ATOM 637 O O . THR A 1 84 ? 15.871 0.975 -7.609 1.00 79.12 84 THR A O 1
ATOM 640 N N . GLY A 1 85 ? 13.661 1.089 -7.206 1.00 75.75 85 GLY A N 1
ATOM 641 C CA . GLY A 1 85 ? 13.249 1.246 -8.601 1.00 75.75 85 GLY A CA 1
ATOM 642 C C . GLY A 1 85 ? 13.699 2.576 -9.213 1.00 75.75 85 GLY A C 1
ATOM 643 O O . GLY A 1 85 ? 14.195 2.578 -10.337 1.00 75.75 85 GLY A O 1
ATOM 644 N N . MET A 1 86 ? 13.584 3.681 -8.469 1.00 78.38 86 MET A N 1
ATOM 645 C CA . MET A 1 86 ? 14.082 5.002 -8.883 1.00 78.38 86 MET A CA 1
ATOM 646 C C . MET A 1 86 ? 15.607 5.025 -9.021 1.00 78.38 86 MET A C 1
ATOM 648 O O . MET A 1 86 ? 16.141 5.492 -10.020 1.00 78.38 86 MET A O 1
ATOM 652 N N . LEU A 1 87 ? 16.333 4.446 -8.062 1.00 76.81 87 LEU A N 1
ATOM 653 C CA . LEU A 1 87 ? 17.790 4.359 -8.169 1.00 76.81 87 LEU A CA 1
ATOM 654 C C . LEU A 1 87 ? 18.224 3.534 -9.395 1.00 76.81 87 LEU A C 1
ATOM 656 O O . LEU A 1 87 ? 19.209 3.862 -10.050 1.00 76.81 87 LEU A O 1
ATOM 660 N N . ALA A 1 88 ? 17.489 2.469 -9.725 1.00 69.81 88 ALA A N 1
ATOM 661 C CA . ALA A 1 88 ? 17.781 1.640 -10.892 1.00 69.81 88 ALA A CA 1
ATOM 662 C C . ALA A 1 88 ? 17.521 2.358 -12.231 1.00 69.81 88 ALA A C 1
ATOM 664 O O . ALA A 1 88 ? 18.254 2.103 -13.190 1.00 69.81 88 ALA A O 1
ATOM 665 N N . SER A 1 89 ? 16.519 3.246 -12.313 1.00 68.19 89 SER A N 1
ATOM 666 C CA . SER A 1 89 ? 16.291 4.058 -13.519 1.00 68.19 89 SER A CA 1
ATOM 667 C C . SER A 1 89 ? 17.381 5.100 -13.724 1.00 68.19 89 SER A C 1
ATOM 669 O O . SER A 1 89 ? 17.854 5.255 -14.847 1.00 68.19 89 SER A O 1
ATOM 671 N N . ASP A 1 90 ? 17.830 5.749 -12.647 1.00 70.38 90 ASP A N 1
ATOM 672 C CA . ASP A 1 90 ? 18.871 6.784 -12.704 1.00 70.38 90 ASP A CA 1
ATOM 673 C C . ASP A 1 90 ? 20.227 6.222 -13.162 1.00 70.38 90 ASP A C 1
ATOM 675 O O . ASP A 1 90 ? 21.022 6.921 -13.787 1.00 70.38 90 ASP A O 1
ATOM 679 N N . LEU A 1 91 ? 20.477 4.932 -12.915 1.00 72.38 91 LEU A N 1
ATOM 680 C CA . LEU A 1 91 ? 21.660 4.213 -13.401 1.00 72.38 91 LEU A CA 1
ATOM 681 C C . LEU A 1 91 ? 21.574 3.809 -14.887 1.00 72.38 91 LEU A C 1
ATOM 683 O O . LEU A 1 91 ? 22.485 3.151 -15.390 1.00 72.38 91 LEU A O 1
ATOM 687 N N . GLY A 1 92 ? 20.503 4.179 -15.599 1.00 64.00 92 GLY A N 1
ATOM 688 C CA . GLY A 1 92 ? 20.372 3.974 -17.045 1.00 64.00 92 GLY A CA 1
ATOM 689 C C . GLY A 1 92 ? 20.199 2.513 -17.468 1.00 64.00 92 GLY A C 1
ATOM 690 O O . GLY A 1 92 ? 20.527 2.153 -18.596 1.00 64.00 92 GLY A O 1
ATOM 691 N N . LEU A 1 93 ? 19.697 1.648 -16.579 1.00 61.91 93 LEU A N 1
ATOM 692 C CA . LEU A 1 93 ? 19.610 0.204 -16.831 1.00 61.91 93 LEU A CA 1
ATOM 693 C C . LEU A 1 93 ? 18.513 -0.194 -17.846 1.00 61.91 93 LEU A C 1
ATOM 695 O O . LEU A 1 93 ? 18.516 -1.340 -18.299 1.00 61.91 93 LEU A O 1
ATOM 699 N N . ARG A 1 94 ? 17.579 0.709 -18.207 1.00 60.44 94 ARG A N 1
ATOM 700 C CA . ARG A 1 94 ? 16.460 0.489 -19.158 1.00 60.44 94 ARG A CA 1
ATOM 701 C C . ARG A 1 94 ? 16.001 1.787 -19.850 1.00 60.44 94 ARG A C 1
ATOM 703 O O . ARG A 1 94 ? 16.321 2.875 -19.383 1.00 60.44 94 ARG A O 1
ATOM 710 N N . GLN A 1 95 ? 15.239 1.671 -20.949 1.00 59.91 95 GLN A N 1
ATOM 711 C CA . GLN A 1 95 ? 14.675 2.820 -21.679 1.00 59.91 95 GLN A CA 1
ATOM 712 C C . GLN A 1 95 ? 13.677 3.628 -20.832 1.00 59.91 95 GLN A C 1
ATOM 714 O O . GLN A 1 95 ? 12.813 3.069 -20.161 1.00 59.91 95 GLN A O 1
ATOM 719 N N . VAL A 1 96 ? 13.790 4.957 -20.903 1.00 62.53 96 VAL A N 1
ATOM 720 C CA . VAL A 1 96 ? 13.159 5.916 -19.979 1.00 62.53 96 VAL A CA 1
ATOM 721 C C . VAL A 1 96 ? 11.625 5.903 -20.051 1.00 62.53 96 VAL A C 1
ATOM 723 O O . VAL A 1 96 ? 10.967 5.875 -19.017 1.00 62.53 96 VAL A O 1
ATOM 726 N N . THR A 1 97 ? 11.035 5.832 -21.246 1.00 62.44 97 THR A N 1
ATOM 727 C CA . THR A 1 97 ? 9.585 6.030 -21.439 1.00 62.44 97 THR A CA 1
ATOM 728 C C . THR A 1 97 ? 8.706 4.909 -20.875 1.00 62.44 97 THR A C 1
ATOM 730 O O . THR A 1 97 ? 7.626 5.179 -20.355 1.00 62.44 97 THR A O 1
ATOM 733 N N . GLU A 1 98 ? 9.139 3.647 -20.943 1.00 62.25 98 GLU A N 1
ATOM 734 C CA . GLU A 1 98 ? 8.374 2.528 -20.362 1.00 62.25 98 GLU A CA 1
ATOM 735 C C . GLU A 1 98 ? 8.576 2.419 -18.842 1.00 62.25 98 GLU A C 1
ATOM 737 O O . GLU A 1 98 ? 7.674 2.007 -18.107 1.00 62.25 98 GLU A O 1
ATOM 742 N N . VAL A 1 99 ? 9.752 2.825 -18.357 1.00 68.75 99 VAL A N 1
ATOM 743 C CA . VAL A 1 99 ? 10.097 2.814 -16.930 1.00 68.75 99 VAL A CA 1
ATOM 744 C C . VAL A 1 99 ? 9.375 3.935 -16.180 1.00 68.75 99 VAL A C 1
ATOM 746 O O . VAL A 1 99 ? 8.883 3.693 -15.077 1.00 68.75 99 VAL A O 1
ATOM 749 N N . GLU A 1 100 ? 9.223 5.116 -16.785 1.00 77.06 100 GLU A N 1
ATOM 750 C CA . GLU A 1 100 ? 8.493 6.251 -16.202 1.00 77.06 100 GLU A CA 1
ATOM 751 C C . GLU A 1 100 ? 7.032 5.906 -15.885 1.00 77.06 100 GLU A C 1
ATOM 753 O O . GLU A 1 100 ? 6.542 6.206 -14.794 1.00 77.06 100 GLU A O 1
ATOM 758 N N . GLY A 1 101 ? 6.338 5.216 -16.797 1.00 78.44 101 GLY A N 1
ATOM 759 C CA . GLY A 1 101 ? 4.952 4.794 -16.578 1.00 78.44 101 GLY A CA 1
ATOM 760 C C . GLY A 1 101 ? 4.813 3.825 -15.399 1.00 78.44 101 GLY A C 1
ATOM 761 O O . GLY A 1 101 ? 3.969 4.021 -14.522 1.00 78.44 101 GLY A O 1
ATOM 762 N N . HIS A 1 102 ? 5.674 2.804 -15.334 1.00 86.38 102 HIS A N 1
ATOM 763 C CA . HIS A 1 102 ? 5.695 1.843 -14.226 1.00 86.38 102 HIS A CA 1
ATOM 764 C C . HIS A 1 102 ? 6.015 2.510 -12.882 1.00 86.38 102 HIS A C 1
ATOM 766 O O . HIS A 1 102 ? 5.352 2.235 -11.878 1.00 86.38 102 HIS A O 1
ATOM 772 N N . GLN A 1 103 ? 6.982 3.430 -12.865 1.00 84.56 103 GLN A N 1
ATOM 773 C CA . GLN A 1 103 ? 7.320 4.200 -11.670 1.00 84.56 103 GLN A CA 1
ATOM 774 C C . GLN A 1 103 ? 6.179 5.115 -11.224 1.00 84.56 103 GLN A C 1
ATOM 776 O O . GLN A 1 103 ? 5.903 5.195 -10.026 1.00 84.56 103 GLN A O 1
ATOM 781 N N . GLY A 1 104 ? 5.466 5.743 -12.162 1.00 87.38 104 GLY A N 1
ATOM 782 C CA . GLY A 1 104 ? 4.282 6.547 -11.865 1.00 87.38 104 GLY A CA 1
ATOM 783 C C . GLY A 1 104 ? 3.192 5.738 -11.155 1.00 87.38 104 GLY A C 1
ATOM 784 O O . GLY A 1 104 ? 2.662 6.177 -10.130 1.00 87.38 104 GLY A O 1
ATOM 785 N N . TYR A 1 105 ? 2.905 4.520 -11.632 1.00 89.50 105 TYR A N 1
ATOM 786 C CA . TYR A 1 105 ? 1.961 3.619 -10.960 1.00 89.50 105 TYR A CA 1
ATOM 787 C C . TYR A 1 105 ? 2.460 3.176 -9.583 1.00 89.50 105 TYR A C 1
ATOM 789 O O . TYR A 1 105 ? 1.682 3.197 -8.627 1.00 89.50 105 TYR A O 1
ATOM 797 N N . ALA A 1 106 ? 3.746 2.839 -9.456 1.00 88.94 106 ALA A N 1
ATOM 798 C CA . ALA A 1 106 ? 4.341 2.425 -8.188 1.00 88.94 106 ALA A CA 1
ATOM 799 C C . ALA A 1 106 ? 4.307 3.551 -7.137 1.00 88.94 106 ALA A C 1
ATOM 801 O O . ALA A 1 106 ? 4.020 3.308 -5.961 1.00 88.94 106 ALA A O 1
ATOM 802 N N . PHE A 1 107 ? 4.527 4.799 -7.556 1.00 90.81 107 PHE A N 1
ATOM 803 C CA . PHE A 1 107 ? 4.435 5.967 -6.685 1.00 90.81 107 PHE A CA 1
ATOM 804 C C . PHE A 1 107 ? 2.988 6.266 -6.267 1.00 90.81 107 PHE A C 1
ATOM 806 O O . PHE A 1 107 ? 2.712 6.465 -5.082 1.00 90.81 107 PHE A O 1
ATOM 813 N N . ALA A 1 108 ? 2.036 6.226 -7.205 1.00 93.12 108 ALA A N 1
ATOM 814 C CA . ALA A 1 108 ? 0.615 6.376 -6.887 1.00 93.12 108 ALA A CA 1
ATOM 815 C C . ALA A 1 108 ? 0.129 5.271 -5.930 1.00 93.12 108 ALA A C 1
ATOM 817 O O . ALA A 1 108 ? -0.580 5.544 -4.954 1.00 93.12 108 ALA A O 1
ATOM 818 N N . MET A 1 109 ? 0.576 4.032 -6.156 1.00 93.25 109 MET A N 1
ATOM 819 C CA . MET A 1 109 ? 0.341 2.905 -5.260 1.00 93.25 109 MET A CA 1
ATOM 820 C C . MET A 1 109 ? 0.852 3.223 -3.851 1.00 93.25 109 MET A C 1
ATOM 822 O O . MET A 1 109 ? 0.066 3.163 -2.909 1.00 93.25 109 MET A O 1
ATOM 826 N N . MET A 1 110 ? 2.096 3.688 -3.703 1.00 94.31 110 MET A N 1
ATOM 827 C CA . MET A 1 110 ? 2.674 4.086 -2.412 1.00 94.31 110 MET A CA 1
ATOM 828 C C . MET A 1 110 ? 1.831 5.138 -1.677 1.00 94.31 110 MET A C 1
ATOM 830 O O . MET A 1 110 ? 1.495 4.938 -0.507 1.00 94.31 110 MET A O 1
ATOM 834 N N . LEU A 1 111 ? 1.405 6.210 -2.355 1.00 95.06 111 LEU A N 1
ATOM 835 C CA . LEU A 1 111 ? 0.565 7.251 -1.746 1.00 95.06 111 LEU A CA 1
ATOM 836 C C . LEU A 1 111 ? -0.777 6.695 -1.254 1.00 95.06 111 LEU A C 1
ATOM 838 O O . LEU A 1 111 ? -1.215 6.975 -0.132 1.00 95.06 111 LEU A O 1
ATOM 842 N N . THR A 1 112 ? -1.429 5.863 -2.066 1.00 94.81 112 THR A N 1
ATOM 843 C CA . THR A 1 112 ? -2.681 5.214 -1.653 1.00 94.81 112 THR A CA 1
ATOM 844 C C . THR A 1 112 ? -2.466 4.162 -0.564 1.00 94.81 112 THR A C 1
ATOM 846 O O . THR A 1 112 ? -3.361 3.940 0.258 1.00 94.81 112 THR A O 1
ATOM 849 N N . TYR A 1 113 ? -1.268 3.583 -0.466 1.00 94.69 113 TYR A N 1
ATOM 850 C CA . TYR A 1 113 ? -0.846 2.698 0.619 1.00 94.69 113 TYR A CA 1
ATOM 851 C C . TYR A 1 113 ? -0.670 3.453 1.935 1.00 94.69 113 TYR A C 1
ATOM 853 O O . TYR A 1 113 ? -1.159 2.989 2.971 1.00 94.69 113 TYR A O 1
ATOM 861 N N . VAL A 1 114 ? -0.079 4.650 1.909 1.00 96.81 114 VAL A N 1
ATOM 862 C CA . VAL A 1 114 ? -0.035 5.547 3.076 1.00 96.81 114 VAL A CA 1
ATOM 863 C C . VAL A 1 114 ? -1.454 5.820 3.567 1.00 96.81 114 VAL A C 1
ATOM 865 O O . VAL A 1 114 ? -1.766 5.561 4.732 1.00 96.81 114 VAL A O 1
ATOM 868 N N . ALA A 1 115 ? -2.347 6.250 2.671 1.00 96.0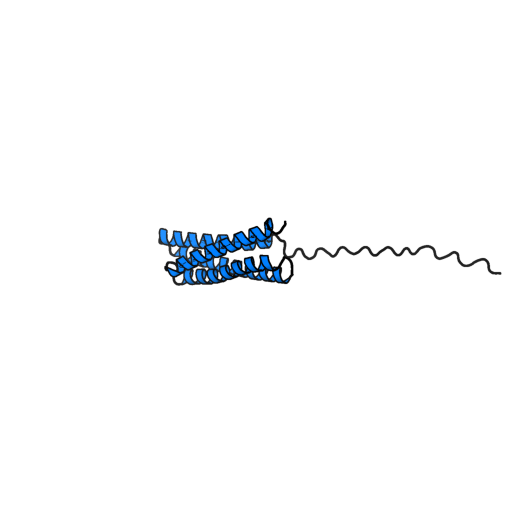0 115 ALA A N 1
ATOM 869 C CA . ALA A 1 115 ? -3.740 6.519 3.019 1.00 96.00 115 ALA A CA 1
ATOM 870 C C . ALA A 1 115 ? -4.443 5.269 3.580 1.00 96.00 115 ALA A C 1
ATOM 872 O O . ALA A 1 115 ? -5.115 5.345 4.608 1.00 96.00 115 ALA A O 1
ATOM 873 N N . SER A 1 116 ? -4.244 4.103 2.956 1.00 95.44 116 SER A N 1
ATOM 874 C CA . SER A 1 116 ? -4.797 2.820 3.414 1.00 95.44 116 SER A CA 1
ATOM 875 C C . SER A 1 116 ? -4.344 2.483 4.836 1.00 95.44 116 SER A C 1
ATOM 877 O O . SER A 1 116 ? -5.156 2.088 5.679 1.00 95.44 116 SER A O 1
ATOM 879 N N . THR A 1 117 ? -3.056 2.687 5.116 1.00 96.44 117 THR A N 1
ATOM 880 C CA . THR A 1 117 ? -2.451 2.445 6.429 1.00 96.44 117 THR A CA 1
ATOM 881 C C . THR A 1 117 ? -3.060 3.376 7.469 1.00 96.44 117 THR A C 1
ATOM 883 O O . THR A 1 117 ? -3.568 2.895 8.481 1.00 96.44 117 THR A O 1
ATOM 886 N N . VAL A 1 118 ? -3.122 4.683 7.193 1.00 96.81 118 VAL A N 1
ATOM 887 C CA . VAL A 1 118 ? -3.734 5.679 8.090 1.00 96.81 118 VAL A CA 1
ATOM 888 C C . VAL A 1 118 ? -5.193 5.332 8.384 1.00 96.81 118 VAL A C 1
ATOM 890 O O . VAL A 1 118 ? -5.576 5.218 9.551 1.00 96.81 118 VAL A O 1
ATOM 893 N N . TYR A 1 119 ? -5.999 5.080 7.348 1.00 96.38 119 TYR A N 1
ATOM 894 C CA . TYR A 1 119 ? -7.400 4.697 7.522 1.00 96.38 119 TYR A CA 1
ATOM 895 C C . TYR A 1 119 ? -7.557 3.401 8.313 1.00 96.38 119 TYR A C 1
ATOM 897 O O . TYR A 1 119 ? -8.520 3.279 9.068 1.00 96.38 119 TYR A O 1
ATOM 905 N N . SER A 1 120 ? -6.623 2.452 8.200 1.00 95.12 120 SER A N 1
ATOM 906 C CA . SER A 1 120 ? -6.689 1.211 8.975 1.00 95.12 120 SER A CA 1
ATOM 907 C C . SER A 1 120 ? -6.639 1.460 10.492 1.00 95.12 120 SER A C 1
ATOM 909 O O . SER A 1 120 ? -7.330 0.769 11.244 1.00 95.12 120 SER A O 1
ATOM 911 N N . TYR A 1 121 ? -5.897 2.481 10.937 1.00 94.38 121 TYR A N 1
ATOM 912 C CA . TYR A 1 121 ? -5.791 2.857 12.349 1.00 94.38 121 TYR A CA 1
ATOM 913 C C . TYR A 1 121 ? -6.940 3.760 12.808 1.00 94.38 121 TYR A C 1
ATOM 915 O O . TYR A 1 121 ? -7.443 3.586 13.918 1.00 94.38 121 TYR A O 1
ATOM 923 N N . THR A 1 122 ? -7.390 4.695 11.968 1.00 94.50 122 THR A N 1
ATOM 924 C CA . THR A 1 122 ? -8.346 5.737 12.381 1.00 94.50 122 THR A CA 1
ATOM 925 C C . THR A 1 122 ? -9.803 5.406 12.060 1.00 94.50 122 THR A C 1
ATOM 927 O O . THR A 1 122 ? -10.691 5.655 12.871 1.00 94.50 122 THR A O 1
ATOM 930 N N . SER A 1 123 ? -10.095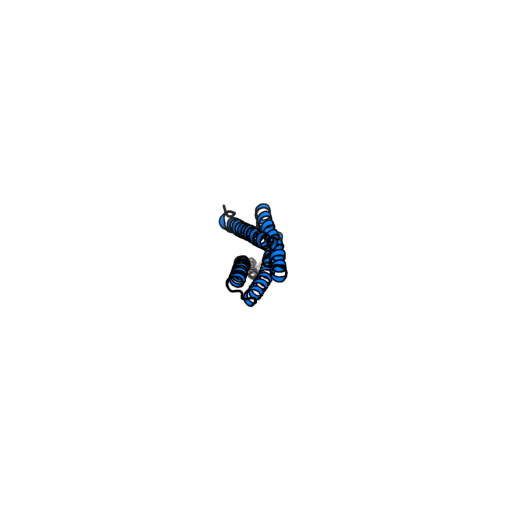 4.874 10.870 1.00 93.94 123 SER A N 1
ATOM 931 C CA . SER A 1 123 ? -11.462 4.772 10.325 1.00 93.94 123 SER A CA 1
ATOM 932 C C . SER A 1 123 ? -11.611 3.627 9.311 1.00 93.94 123 SER A C 1
ATOM 934 O O . SER A 1 123 ? -12.151 3.795 8.213 1.00 93.94 123 SER A O 1
ATOM 936 N N . LYS A 1 124 ? -11.168 2.432 9.723 1.00 93.25 124 LYS A N 1
ATOM 937 C CA . LYS A 1 124 ? -10.988 1.206 8.911 1.00 93.25 124 LYS A CA 1
ATOM 938 C C . LYS A 1 124 ? -12.194 0.740 8.092 1.00 93.25 124 LYS A C 1
ATOM 940 O O . LYS A 1 124 ? -12.028 0.067 7.083 1.00 93.25 124 LYS A O 1
ATOM 945 N N . TYR A 1 125 ? -13.414 1.064 8.522 1.00 93.12 125 TYR A N 1
ATOM 946 C CA . TYR A 1 125 ? -14.650 0.612 7.864 1.00 93.12 125 TYR A CA 1
ATOM 947 C C . TYR A 1 125 ? -15.459 1.739 7.215 1.00 93.12 125 TYR A C 1
ATOM 949 O O . TYR A 1 125 ? -16.566 1.485 6.725 1.00 93.12 125 TYR A O 1
ATOM 957 N N . SER A 1 126 ? -14.922 2.962 7.205 1.00 94.69 126 SER A N 1
ATOM 958 C CA . SER A 1 126 ? -15.564 4.108 6.560 1.00 94.69 126 SER A CA 1
ATOM 959 C C . SER A 1 126 ? -15.728 3.885 5.052 1.00 94.69 126 SER A C 1
ATOM 961 O O . SER A 1 126 ? -15.020 3.085 4.436 1.00 94.69 126 SER A O 1
ATOM 963 N N . VAL A 1 127 ? -16.684 4.591 4.441 1.00 94.81 127 VAL A N 1
ATOM 964 C CA . VAL A 1 127 ? -16.892 4.545 2.984 1.00 94.81 127 VAL A CA 1
ATOM 965 C C . VAL A 1 127 ? -15.632 5.013 2.251 1.00 94.81 127 VAL A C 1
ATOM 967 O O . VAL A 1 127 ? -15.202 4.354 1.309 1.00 94.81 127 VAL A O 1
ATOM 970 N N . ALA A 1 128 ? -14.993 6.079 2.743 1.00 94.88 128 ALA A N 1
ATOM 971 C CA . ALA A 1 128 ? -13.729 6.580 2.212 1.00 94.88 128 ALA A CA 1
ATOM 972 C C . ALA A 1 128 ? -12.612 5.524 2.274 1.00 94.88 128 ALA A C 1
ATOM 974 O O . ALA A 1 128 ? -11.959 5.279 1.264 1.00 94.88 128 ALA A O 1
ATOM 975 N N . ALA A 1 129 ? -12.439 4.836 3.412 1.00 94.12 129 ALA A N 1
ATOM 976 C CA . ALA A 1 129 ? -11.421 3.792 3.553 1.00 94.12 129 ALA A CA 1
ATOM 977 C C . ALA A 1 129 ? -11.598 2.667 2.524 1.00 94.12 129 ALA A C 1
ATOM 979 O O . ALA A 1 129 ? -10.631 2.257 1.892 1.00 94.12 129 ALA A O 1
ATOM 980 N N . LYS A 1 130 ? -12.836 2.208 2.296 1.00 94.62 130 LYS A N 1
ATOM 981 C CA . LYS A 1 130 ? -13.122 1.167 1.293 1.00 94.62 130 LYS A CA 1
ATOM 982 C C . LYS A 1 130 ? -12.741 1.606 -0.118 1.00 94.62 130 LYS A C 1
ATOM 984 O O . LYS A 1 130 ? -12.164 0.810 -0.853 1.00 94.62 130 LYS A O 1
ATOM 989 N N . TRP A 1 131 ? -13.040 2.853 -0.481 1.00 96.75 131 TRP A N 1
ATOM 990 C CA . TRP A 1 131 ? -12.635 3.403 -1.773 1.00 96.75 131 TRP A CA 1
ATOM 991 C C . TRP A 1 131 ? -11.120 3.503 -1.895 1.00 96.75 131 TRP A C 1
ATOM 993 O O . TRP A 1 131 ? -10.576 3.076 -2.904 1.00 96.75 131 TRP A O 1
ATOM 1003 N N . ILE A 1 132 ? -10.430 3.971 -0.855 1.00 96.25 132 ILE A N 1
ATOM 1004 C CA . ILE A 1 132 ? -8.963 4.010 -0.830 1.00 96.25 132 ILE A CA 1
ATOM 1005 C C . ILE A 1 132 ? -8.366 2.606 -0.984 1.00 96.25 132 ILE A C 1
ATOM 1007 O O . ILE A 1 132 ? -7.441 2.428 -1.772 1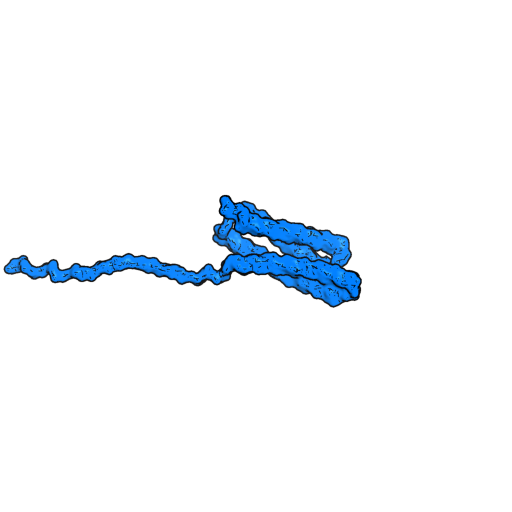.00 96.25 132 ILE A O 1
ATOM 1011 N N . TYR A 1 133 ? -8.924 1.594 -0.313 1.00 95.25 133 TYR A N 1
ATOM 1012 C CA . TYR A 1 133 ? -8.484 0.207 -0.471 1.00 95.25 133 TYR A CA 1
ATOM 1013 C C . TYR A 1 133 ? -8.692 -0.320 -1.895 1.00 95.25 133 TYR A C 1
ATOM 1015 O O . TYR A 1 133 ? -7.816 -0.994 -2.434 1.00 95.25 133 TYR A O 1
ATOM 1023 N N . ALA A 1 134 ? -9.830 0.001 -2.514 1.00 95.38 134 ALA A N 1
ATOM 1024 C CA . ALA A 1 134 ? -10.124 -0.387 -3.890 1.00 95.38 134 ALA A CA 1
ATOM 1025 C C . ALA A 1 134 ? -9.197 0.312 -4.897 1.00 95.38 134 ALA A C 1
ATOM 1027 O O . ALA A 1 134 ? -8.660 -0.338 -5.789 1.00 95.38 134 ALA A O 1
ATOM 1028 N N . ILE A 1 135 ? -8.962 1.616 -4.733 1.00 96.00 135 ILE A N 1
ATOM 1029 C CA . ILE A 1 135 ? -8.046 2.386 -5.583 1.00 96.00 135 ILE A CA 1
ATOM 1030 C C . ILE A 1 135 ? -6.619 1.848 -5.451 1.00 96.00 135 ILE A C 1
ATOM 1032 O O . ILE A 1 135 ? -5.931 1.683 -6.456 1.00 96.00 135 ILE A O 1
ATOM 1036 N N . ASN A 1 136 ? -6.183 1.516 -4.236 1.00 94.38 136 ASN A N 1
ATOM 1037 C CA . ASN A 1 136 ? -4.870 0.920 -4.031 1.00 94.38 136 ASN A CA 1
ATOM 1038 C C . ASN A 1 136 ? -4.755 -0.441 -4.741 1.00 94.38 136 ASN A C 1
ATOM 1040 O O . ASN A 1 136 ? -3.781 -0.663 -5.449 1.00 94.38 136 ASN A O 1
ATOM 1044 N N . LEU A 1 137 ? -5.784 -1.303 -4.685 1.00 93.44 137 LEU A N 1
ATOM 1045 C CA . LEU A 1 137 ? -5.814 -2.543 -5.482 1.00 93.44 137 LEU A CA 1
ATOM 1046 C C . LEU A 1 137 ? -5.665 -2.290 -6.989 1.00 93.44 137 LEU A C 1
ATOM 1048 O O . LEU A 1 137 ? -4.993 -3.068 -7.665 1.00 93.44 137 LEU A O 1
ATOM 1052 N N . LEU A 1 138 ? -6.259 -1.216 -7.516 1.00 94.19 138 LEU A N 1
ATOM 1053 C CA . LEU A 1 138 ? -6.113 -0.853 -8.928 1.00 94.19 138 LEU A CA 1
ATOM 1054 C C . LEU A 1 138 ? -4.676 -0.442 -9.261 1.00 94.19 138 LEU A C 1
ATOM 1056 O O . LEU A 1 138 ? -4.111 -0.959 -10.223 1.00 94.19 138 LEU A O 1
ATOM 1060 N N . PHE A 1 139 ? -4.059 0.435 -8.463 1.00 93.38 139 PHE A N 1
ATOM 1061 C CA . PHE A 1 139 ? -2.665 0.839 -8.688 1.00 93.38 139 PHE A CA 1
ATOM 1062 C C . PHE A 1 139 ? -1.681 -0.311 -8.495 1.00 93.38 139 PHE A C 1
ATOM 1064 O O . PHE A 1 139 ? -0.707 -0.433 -9.237 1.00 93.38 139 PHE A O 1
ATOM 1071 N N . LEU A 1 140 ? -1.962 -1.185 -7.538 1.00 91.25 140 LEU A N 1
ATOM 1072 C CA . LEU A 1 140 ? -1.236 -2.421 -7.309 1.00 91.25 140 LEU A CA 1
ATOM 1073 C C . LEU A 1 140 ? -1.305 -3.336 -8.543 1.00 91.25 140 LEU A C 1
ATOM 1075 O O . LEU A 1 140 ? -0.271 -3.814 -9.007 1.00 91.25 140 LEU A O 1
ATOM 1079 N N . GLY A 1 141 ? -2.492 -3.516 -9.130 1.00 89.69 141 GLY A N 1
ATOM 1080 C CA . GLY A 1 141 ? -2.672 -4.266 -10.376 1.00 89.69 141 GLY A CA 1
ATOM 1081 C C . GLY A 1 141 ? -1.968 -3.621 -11.573 1.00 89.69 141 GLY A C 1
ATOM 1082 O O . GLY A 1 141 ? -1.287 -4.313 -12.328 1.00 89.69 141 GLY A O 1
ATOM 1083 N N . ALA A 1 142 ? -2.065 -2.297 -11.718 1.00 89.94 142 ALA A N 1
ATOM 1084 C CA . ALA A 1 142 ? -1.389 -1.548 -12.778 1.00 89.94 142 ALA A CA 1
ATOM 1085 C C . ALA A 1 142 ? 0.142 -1.646 -12.668 1.00 89.94 142 ALA A C 1
ATOM 1087 O O . ALA A 1 142 ? 0.822 -1.864 -13.671 1.00 89.94 142 ALA A O 1
ATOM 1088 N N . THR A 1 143 ? 0.685 -1.550 -11.451 1.00 89.25 143 THR A N 1
ATOM 1089 C CA . THR A 1 143 ? 2.123 -1.711 -11.181 1.00 89.25 143 THR A CA 1
ATOM 1090 C C . THR A 1 143 ? 2.573 -3.135 -11.501 1.00 89.25 143 THR A C 1
ATOM 1092 O O . THR A 1 143 ? 3.574 -3.324 -12.186 1.00 89.25 143 THR A O 1
ATOM 1095 N N . TYR A 1 144 ? 1.806 -4.148 -11.089 1.00 86.88 144 TYR A N 1
ATOM 1096 C CA . TYR A 1 144 ? 2.109 -5.545 -11.407 1.00 86.88 144 TYR A CA 1
ATOM 1097 C C . TYR A 1 144 ? 2.107 -5.811 -12.921 1.00 86.88 144 TYR A C 1
ATOM 1099 O O . TYR A 1 144 ? 3.056 -6.383 -13.458 1.00 86.88 144 TYR A O 1
ATOM 1107 N N . TYR A 1 145 ? 1.070 -5.351 -13.624 1.00 87.25 145 TYR A N 1
ATOM 1108 C CA . TYR A 1 145 ? 0.926 -5.541 -15.066 1.00 87.25 145 TYR A CA 1
ATOM 1109 C C . TYR A 1 145 ? 2.009 -4.807 -15.868 1.00 87.25 145 TYR A C 1
ATOM 1111 O O . TYR A 1 145 ? 2.648 -5.400 -16.736 1.00 87.25 145 TYR A O 1
ATOM 1119 N N . SER A 1 146 ? 2.271 -3.538 -15.549 1.00 86.12 146 SER A N 1
ATOM 1120 C CA . SER A 1 146 ? 3.352 -2.776 -16.192 1.00 86.12 146 SER A CA 1
ATOM 1121 C C . SER A 1 146 ? 4.730 -3.378 -15.904 1.00 86.12 146 SER A C 1
ATOM 1123 O O . SER A 1 146 ? 5.564 -3.441 -16.803 1.00 86.12 146 SER A O 1
ATOM 1125 N N . GLY A 1 147 ? 4.953 -3.908 -14.696 1.00 81.56 147 GLY A N 1
ATOM 1126 C CA . GLY A 1 147 ? 6.178 -4.633 -14.356 1.00 81.56 147 GLY A CA 1
ATOM 1127 C C . GLY A 1 147 ? 6.359 -5.905 -15.190 1.00 81.56 147 GLY A C 1
ATOM 1128 O O . GLY A 1 147 ? 7.461 -6.184 -15.657 1.00 81.56 147 GLY A O 1
ATOM 1129 N N . TYR A 1 148 ? 5.278 -6.649 -15.443 1.00 83.31 148 TYR A N 1
ATOM 1130 C CA . TYR A 1 148 ? 5.300 -7.802 -16.348 1.00 83.31 148 TYR A CA 1
ATOM 1131 C C . TYR A 1 148 ? 5.671 -7.396 -17.783 1.00 83.31 148 TYR A C 1
ATOM 1133 O O . TYR A 1 148 ? 6.552 -8.015 -18.383 1.00 83.31 148 TYR A O 1
ATOM 1141 N N . LEU A 1 149 ? 5.060 -6.335 -18.323 1.00 82.06 149 LEU A N 1
ATOM 1142 C CA . LEU A 1 149 ? 5.378 -5.840 -19.670 1.00 82.06 149 LEU A CA 1
ATOM 1143 C C . LEU A 1 149 ? 6.852 -5.439 -19.799 1.00 82.06 149 LEU A C 1
ATOM 1145 O O . LEU A 1 149 ? 7.518 -5.828 -20.758 1.00 82.06 149 LEU A O 1
ATOM 1149 N N . LEU A 1 150 ? 7.387 -4.765 -18.783 1.00 76.38 150 LEU A N 1
ATOM 1150 C CA . LEU A 1 150 ? 8.797 -4.395 -18.707 1.00 76.38 150 LEU A CA 1
ATOM 1151 C C . LEU A 1 150 ? 9.755 -5.599 -18.684 1.00 76.38 150 LEU A C 1
ATOM 1153 O O . LEU A 1 150 ? 10.942 -5.440 -18.950 1.00 76.38 150 LEU A O 1
ATOM 1157 N N . VAL A 1 151 ? 9.316 -6.790 -18.279 1.00 74.25 151 VAL A N 1
ATOM 1158 C CA . VAL A 1 151 ? 10.179 -7.985 -18.247 1.00 74.25 151 VAL A CA 1
ATOM 1159 C C . VAL A 1 151 ? 10.028 -8.823 -19.513 1.00 74.25 151 VAL A C 1
ATOM 1161 O O . VAL A 1 151 ? 11.028 -9.335 -20.009 1.00 74.25 151 VAL A O 1
ATOM 1164 N N . PHE A 1 152 ? 8.808 -8.965 -20.031 1.00 76.00 152 PHE A N 1
ATOM 1165 C CA . PHE A 1 152 ? 8.495 -9.957 -21.064 1.00 76.00 152 PHE A CA 1
ATOM 1166 C C . PHE A 1 152 ? 8.079 -9.370 -22.419 1.00 76.00 152 PHE A C 1
ATOM 1168 O O . PHE A 1 152 ? 8.092 -10.105 -23.400 1.00 76.00 152 PHE A O 1
ATOM 1175 N N . HIS A 1 153 ? 7.725 -8.083 -22.494 1.00 66.81 153 HIS A N 1
ATOM 1176 C CA . HIS A 1 153 ? 7.344 -7.410 -23.745 1.00 66.81 153 HIS A CA 1
ATOM 1177 C C . HIS A 1 153 ? 8.387 -6.403 -24.246 1.00 66.81 153 HIS A C 1
ATOM 1179 O O . HIS A 1 153 ? 8.468 -6.203 -25.451 1.00 66.81 153 HIS A O 1
ATOM 1185 N N . SER A 1 154 ? 9.228 -5.824 -23.379 1.00 56.97 154 SER A N 1
ATOM 1186 C CA . SER A 1 154 ? 10.282 -4.880 -23.806 1.00 56.97 154 SER A CA 1
ATOM 1187 C C . SER A 1 154 ? 11.526 -5.554 -24.424 1.00 56.97 154 SER A C 1
ATOM 1189 O O . SER A 1 154 ? 12.538 -4.890 -24.642 1.00 56.97 154 SER A O 1
ATOM 1191 N N . ALA A 1 155 ? 11.512 -6.879 -24.615 1.00 49.00 155 ALA A N 1
ATOM 1192 C CA . ALA A 1 155 ? 12.642 -7.671 -25.118 1.00 49.00 155 ALA A CA 1
ATOM 1193 C C . ALA A 1 155 ? 12.513 -8.053 -26.609 1.00 49.00 155 ALA A C 1
ATOM 1195 O O . ALA A 1 155 ? 13.238 -8.937 -27.068 1.00 49.00 155 ALA A O 1
ATOM 1196 N N . GLY A 1 156 ? 11.574 -7.430 -27.333 1.00 40.06 156 GLY A N 1
ATOM 1197 C CA . GLY A 1 156 ? 11.353 -7.607 -28.773 1.00 40.06 156 GLY A CA 1
ATOM 1198 C C . GLY A 1 156 ? 11.949 -6.478 -29.596 1.00 40.06 156 GLY A C 1
ATOM 1199 O O . GLY A 1 156 ? 11.734 -5.310 -29.208 1.00 40.06 156 GLY A O 1
#

Sequence (156 aa):
MALSLYSDFAGHHEKPRTEQPVSKTQMISTPSLHPFFSHFPLALFIGGIVLLFLSKKNSKPVLAGAASLNFTFGLLATALAVLTGMLASDLGLRQVTEVEGHQGYAFAMMLTYVASTVYSYTSKYSVAAKWIYAINLLFLGATYYSGYLLVFHSAG

Foldseek 3Di:
DDDDDDPDDDDDPPDPPPDDPPPPVPPPDPPVVLVVLLVQLVCLLVQLVVLLVCCVVVVPVVSLVVSLVSLVVSLVSLVVSLVVLVVCVVVVVDDDPLSVQLSVLSVVLSVLSVVLSVCSVPPCPDPVNVVSSVVSVVSSVSNVVSVVCVVPVVPD

Radius of gyration: 28.1 Å; chains: 1; bounding box: 108×20×53 Å

Secondary structure (DSSP, 8-state):
---------------------------SS-TTHHHHHHHHHHHHHHHHHHHHHHHHHHT-HHHHHHHHHHHHHHHHHHHHHHHHHHHHHHTT-S-HHHHHHHHHHHHHHHHHHHHHHHHHHH-TTSHHHHHHHHHHHHHHHHHHHHHHHHHHTTT-